Protein AF-A0A1H3P9J9-F1 (afdb_monomer_lite)

Foldseek 3Di:
DCVVVVHDPVVVVVCVVPVDDDDDDDDDDPDDLVVLVVCCVVCQPDDLVVSCVVRVHDSVVSVVSCVVQVWDDDDDPDDPPPDDRDGTDRPDDPPDD

Sequence (97 aa):
MATWFDVGVASVTRWIKNIYRKPQGLRRRKIDLDALRQDVLDYPDAYQYERAKRLGVTQNAIFLALRKLRVSYKKNTAASWDERRRTAFLPGKNQGA

Radius of gyration: 22.7 Å; chains: 1; bounding box: 45×38×65 Å

Secondary structure (DSSP, 8-state):
-HHHHT--HHHHHHHHH--SPPPPPP---S--HHHHHHHHHH-TT--HHHHHHHHT--HHHHHHHHHHTT------SS--TT---PPP-PPP-----

pLDDT: mean 76.54, std 14.98, range [32.72, 91.25]

Structure (mmCIF, N/CA/C/O backbone):
data_AF-A0A1H3P9J9-F1
#
_entry.id   AF-A0A1H3P9J9-F1
#
loop_
_atom_site.group_PDB
_atom_site.id
_atom_site.type_symbol
_atom_site.label_atom_id
_atom_site.label_alt_id
_atom_site.label_comp_id
_a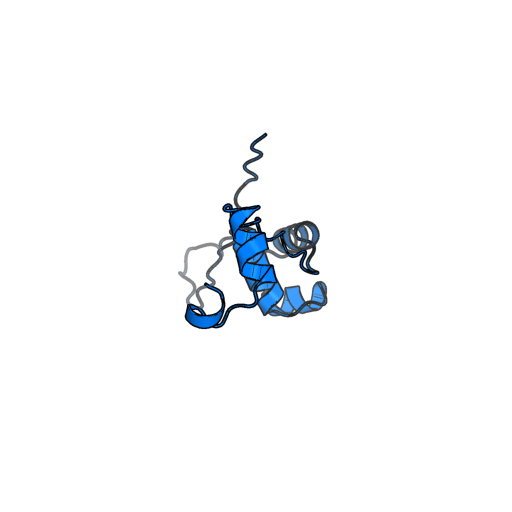tom_site.label_asym_id
_atom_site.label_entity_id
_atom_site.label_seq_id
_atom_site.pdbx_PDB_ins_code
_atom_site.Cartn_x
_atom_site.Cartn_y
_atom_site.Cartn_z
_atom_site.occupancy
_atom_site.B_iso_or_equiv
_atom_site.auth_seq_id
_atom_site.auth_comp_id
_atom_site.auth_asym_id
_atom_site.auth_atom_id
_atom_site.pdbx_PDB_model_num
ATOM 1 N N . MET A 1 1 ? 28.068 -10.643 -31.610 1.00 52.22 1 MET A N 1
ATOM 2 C CA . MET A 1 1 ? 27.584 -9.972 -30.379 1.00 52.22 1 MET A CA 1
ATOM 3 C C . MET A 1 1 ? 26.281 -10.586 -29.870 1.00 52.22 1 MET A C 1
ATOM 5 O O . MET A 1 1 ? 26.281 -11.033 -28.740 1.00 52.22 1 MET A O 1
ATOM 9 N N . ALA A 1 2 ? 25.214 -10.708 -30.670 1.00 57.19 2 ALA A N 1
ATOM 10 C CA . ALA A 1 2 ? 23.938 -11.305 -30.224 1.00 57.19 2 ALA A CA 1
ATOM 11 C C . ALA A 1 2 ? 24.020 -12.789 -29.794 1.00 57.19 2 ALA A C 1
ATOM 13 O O . ALA A 1 2 ? 23.381 -13.184 -28.827 1.00 57.19 2 ALA A O 1
ATOM 14 N N . THR A 1 3 ? 24.866 -13.587 -30.450 1.00 63.50 3 THR A N 1
ATOM 15 C CA . THR A 1 3 ? 25.081 -15.016 -30.153 1.00 63.50 3 THR A CA 1
ATOM 16 C C . THR A 1 3 ? 25.768 -15.293 -28.813 1.00 63.50 3 THR A C 1
ATOM 18 O O . THR A 1 3 ? 25.640 -16.391 -28.295 1.00 63.50 3 THR A O 1
ATOM 21 N N . TRP A 1 4 ? 26.481 -14.316 -28.242 1.00 72.25 4 TRP A N 1
ATOM 22 C CA . TRP A 1 4 ? 27.182 -14.479 -26.959 1.00 72.25 4 TRP A CA 1
ATOM 23 C C . TRP A 1 4 ? 26.283 -14.225 -25.750 1.00 72.25 4 TRP A C 1
ATOM 25 O O . TRP A 1 4 ? 26.571 -14.702 -24.660 1.00 72.25 4 TRP A O 1
ATOM 35 N N . PHE A 1 5 ? 25.210 -13.459 -25.943 1.00 75.19 5 PHE A N 1
ATOM 36 C CA . PHE A 1 5 ? 24.337 -13.010 -24.862 1.00 75.19 5 PHE A CA 1
ATOM 37 C C . PHE A 1 5 ? 22.951 -13.662 -24.896 1.00 75.19 5 PHE A C 1
ATOM 39 O O . PHE A 1 5 ? 22.155 -13.375 -24.014 1.00 75.19 5 PHE A O 1
ATOM 46 N N . ASP A 1 6 ? 22.651 -14.501 -25.895 1.00 84.44 6 ASP A N 1
ATOM 47 C CA . ASP A 1 6 ? 21.306 -15.053 -26.145 1.00 84.44 6 ASP A CA 1
ATOM 48 C C . ASP A 1 6 ? 20.208 -13.967 -26.161 1.00 84.44 6 ASP A C 1
ATOM 50 O O . ASP A 1 6 ? 19.086 -14.115 -25.682 1.00 84.44 6 ASP A O 1
ATOM 54 N N . VAL A 1 7 ? 20.562 -12.796 -26.699 1.00 85.19 7 VAL A N 1
ATOM 55 C CA . VAL A 1 7 ? 19.671 -11.642 -26.814 1.00 85.19 7 VAL A CA 1
ATOM 56 C C . VAL A 1 7 ? 19.509 -11.296 -28.289 1.00 85.19 7 VAL A C 1
ATOM 58 O O . VAL A 1 7 ? 20.486 -11.135 -29.020 1.00 85.19 7 VAL A O 1
ATOM 61 N N . GLY A 1 8 ? 18.261 -11.112 -28.727 1.00 88.88 8 GLY A N 1
ATOM 62 C CA . GLY A 1 8 ? 17.957 -10.723 -30.103 1.00 88.88 8 GLY A CA 1
ATOM 63 C C . GLY A 1 8 ? 18.653 -9.421 -30.528 1.00 88.88 8 GLY A C 1
ATOM 64 O O . GLY A 1 8 ? 18.741 -8.457 -29.763 1.00 88.88 8 GLY A O 1
ATOM 65 N N . VAL A 1 9 ? 19.093 -9.357 -31.788 1.00 87.50 9 VAL A N 1
ATOM 66 C CA . VAL A 1 9 ? 19.828 -8.214 -32.378 1.00 87.50 9 VAL A CA 1
ATOM 67 C C . VAL A 1 9 ? 19.091 -6.874 -32.183 1.00 87.50 9 VAL A C 1
ATOM 69 O O . VAL A 1 9 ? 19.706 -5.832 -31.938 1.00 87.50 9 VAL A O 1
ATOM 72 N N . ALA A 1 10 ? 17.755 -6.894 -32.213 1.00 87.69 10 ALA A N 1
ATOM 73 C CA . ALA A 1 10 ? 16.916 -5.717 -31.981 1.00 87.69 10 ALA A CA 1
ATOM 74 C C . ALA A 1 10 ? 17.040 -5.141 -30.555 1.00 87.69 10 ALA A C 1
ATOM 76 O O . ALA A 1 10 ? 16.919 -3.933 -30.354 1.00 87.69 10 ALA A O 1
ATOM 77 N N . SER A 1 11 ? 17.296 -5.979 -29.552 1.00 85.94 11 SER A N 1
ATOM 78 C CA . SER A 1 11 ? 17.490 -5.529 -28.171 1.00 85.94 11 SER A CA 1
ATOM 79 C C . SER A 1 11 ? 18.858 -4.870 -27.994 1.00 85.94 11 SER A C 1
ATOM 81 O O . SER A 1 11 ? 18.928 -3.791 -27.412 1.00 85.94 11 SER A O 1
ATOM 83 N N . VAL A 1 12 ? 19.915 -5.441 -28.587 1.00 87.25 12 VAL A N 1
ATOM 84 C CA . VAL A 1 12 ? 21.272 -4.858 -28.569 1.00 87.25 12 VAL A CA 1
ATOM 85 C C . VAL A 1 12 ? 21.281 -3.477 -29.227 1.00 87.25 12 VAL A C 1
ATOM 87 O O . VAL A 1 12 ? 21.764 -2.507 -28.649 1.00 87.25 12 VAL A O 1
ATOM 90 N N . THR A 1 13 ? 20.670 -3.351 -30.406 1.00 89.94 13 THR A N 1
ATOM 91 C CA . THR A 1 13 ? 20.561 -2.056 -31.102 1.00 89.94 13 THR A CA 1
ATOM 92 C C . THR A 1 13 ? 19.738 -1.032 -30.316 1.00 89.94 13 THR A C 1
ATOM 94 O O . THR A 1 13 ? 20.065 0.155 -30.323 1.00 89.94 13 THR A O 1
ATOM 97 N N . ARG A 1 14 ? 18.698 -1.463 -29.590 1.00 88.12 14 ARG A N 1
ATOM 98 C CA . ARG A 1 14 ? 17.898 -0.587 -28.722 1.00 88.12 14 ARG A CA 1
ATOM 99 C C . ARG A 1 14 ? 18.684 -0.105 -27.496 1.00 88.12 14 ARG A C 1
ATOM 101 O O . ARG A 1 14 ? 18.525 1.056 -27.129 1.00 88.12 14 ARG A O 1
ATOM 108 N N . TRP A 1 15 ? 19.530 -0.947 -26.902 1.00 89.44 15 TRP A N 1
ATOM 109 C CA . TRP A 1 15 ? 20.404 -0.571 -25.780 1.00 89.44 15 TRP A CA 1
ATOM 110 C C . TRP A 1 15 ? 21.519 0.385 -26.198 1.00 89.44 15 TRP A C 1
ATOM 112 O O . TRP A 1 15 ? 21.786 1.344 -25.485 1.00 89.44 15 TRP A O 1
ATOM 122 N N . ILE A 1 16 ? 22.107 0.187 -27.383 1.00 89.50 16 ILE A N 1
ATOM 123 C CA . ILE A 1 16 ? 23.092 1.129 -27.939 1.00 89.50 16 ILE A CA 1
ATOM 124 C C . ILE A 1 16 ? 22.452 2.507 -28.157 1.00 89.50 16 ILE A C 1
ATOM 126 O O . ILE A 1 16 ? 23.046 3.527 -27.824 1.00 89.50 16 ILE A O 1
ATOM 130 N N . LYS A 1 17 ? 21.221 2.551 -28.686 1.00 89.69 17 LYS A N 1
ATOM 131 C CA . LYS A 1 17 ? 20.499 3.811 -28.930 1.00 89.69 17 LYS A CA 1
ATOM 132 C C . LYS A 1 17 ? 20.043 4.519 -27.655 1.00 89.69 17 LYS A C 1
ATOM 134 O O . LYS A 1 17 ? 19.896 5.736 -27.662 1.00 89.69 17 LYS A O 1
ATOM 139 N N . ASN A 1 18 ? 19.742 3.777 -26.593 1.00 86.81 18 ASN A N 1
ATOM 140 C CA . ASN A 1 18 ? 19.343 4.353 -25.318 1.00 86.81 18 ASN A CA 1
ATOM 141 C C . ASN A 1 18 ? 19.927 3.534 -24.169 1.00 86.81 18 ASN A C 1
ATOM 143 O O . ASN A 1 18 ? 19.382 2.500 -23.778 1.00 86.81 18 ASN A O 1
ATOM 147 N N . ILE A 1 19 ? 21.037 4.046 -23.648 1.00 87.25 19 ILE A N 1
ATOM 148 C CA . ILE A 1 19 ? 21.819 3.433 -22.575 1.00 87.25 19 ILE A CA 1
ATOM 149 C C . ILE A 1 19 ? 21.114 3.623 -21.221 1.00 87.25 19 ILE A C 1
ATOM 151 O O . ILE A 1 19 ? 21.316 2.848 -20.287 1.00 87.25 19 ILE A O 1
ATOM 155 N N . TYR A 1 20 ? 20.230 4.621 -21.110 1.00 87.69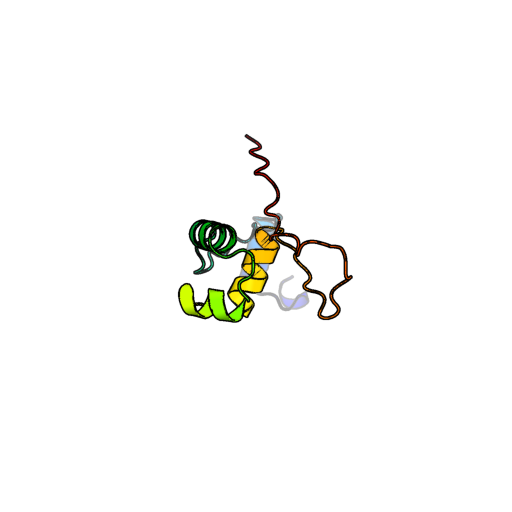 20 TYR A N 1
ATOM 156 C CA . TYR A 1 20 ? 19.484 4.882 -19.889 1.00 87.69 20 TYR A CA 1
ATOM 157 C C . TYR A 1 20 ? 18.206 4.048 -19.829 1.00 87.69 20 TYR A C 1
ATOM 159 O O . TYR A 1 20 ? 17.387 3.995 -20.752 1.00 87.69 20 TYR A O 1
ATOM 167 N N . ARG A 1 21 ? 17.989 3.421 -18.672 1.00 81.62 21 ARG A N 1
ATOM 168 C CA . ARG A 1 21 ? 16.747 2.706 -18.391 1.00 81.62 21 ARG A CA 1
ATOM 169 C C . ARG A 1 21 ? 15.572 3.686 -18.419 1.00 81.62 21 ARG A C 1
ATOM 171 O O . ARG A 1 21 ? 15.545 4.657 -17.668 1.00 81.62 21 ARG A O 1
ATOM 178 N N . LYS A 1 22 ? 14.548 3.376 -19.217 1.00 84.44 22 LYS A N 1
ATOM 179 C CA . LYS A 1 22 ? 13.285 4.125 -19.186 1.00 84.44 22 LYS A CA 1
ATOM 180 C C . LYS A 1 22 ? 12.601 3.956 -17.821 1.00 84.44 22 LYS A C 1
ATOM 182 O O . LYS A 1 22 ? 12.466 2.812 -17.369 1.00 84.44 22 LYS A O 1
ATOM 187 N N . PRO A 1 23 ? 12.137 5.041 -17.175 1.00 84.62 23 PRO A N 1
ATOM 188 C CA . PRO A 1 23 ? 11.389 4.925 -15.935 1.00 84.62 23 PRO A CA 1
ATOM 189 C C . PRO A 1 23 ? 10.087 4.171 -16.203 1.00 84.62 23 PRO A C 1
ATOM 191 O O . PRO A 1 23 ? 9.374 4.435 -17.173 1.00 84.62 23 PRO A O 1
ATOM 194 N N . GLN A 1 24 ? 9.778 3.208 -15.342 1.00 80.75 24 GLN A N 1
ATOM 195 C CA . GLN A 1 24 ? 8.488 2.542 -15.392 1.00 80.75 24 GLN A CA 1
ATOM 196 C C . GLN A 1 24 ? 7.423 3.515 -14.881 1.00 80.75 24 GLN A C 1
ATOM 198 O O . GLN A 1 24 ? 7.550 4.059 -13.785 1.00 80.75 24 GLN A O 1
ATOM 203 N N . GLY A 1 25 ? 6.379 3.740 -15.679 1.00 79.81 25 GLY A N 1
ATOM 204 C CA . GLY A 1 25 ? 5.271 4.608 -15.291 1.00 79.81 25 GLY A CA 1
ATOM 205 C C . GLY A 1 25 ? 4.559 4.122 -14.025 1.00 79.81 25 GLY A C 1
ATOM 206 O O . GLY A 1 25 ? 4.549 2.929 -13.702 1.00 79.81 25 GLY A O 1
ATOM 207 N N . LEU A 1 26 ? 3.927 5.053 -13.307 1.00 76.69 26 LEU A N 1
ATOM 208 C CA . LEU A 1 26 ? 3.189 4.732 -12.092 1.00 76.69 26 LEU A CA 1
ATOM 209 C C . LEU A 1 26 ? 1.911 3.954 -12.440 1.00 76.69 26 LEU A C 1
ATOM 211 O O . LEU A 1 26 ? 1.028 4.451 -13.140 1.00 76.69 26 LEU A O 1
ATOM 215 N N . ARG A 1 27 ? 1.779 2.727 -11.926 1.00 77.00 27 ARG A N 1
ATOM 216 C CA . ARG A 1 27 ? 0.559 1.933 -12.119 1.00 77.00 27 ARG A CA 1
ATOM 217 C C . ARG A 1 27 ? -0.582 2.525 -11.288 1.00 77.00 27 ARG A C 1
ATOM 219 O O . ARG A 1 27 ? -0.563 2.436 -10.056 1.00 77.00 27 ARG A O 1
ATOM 226 N N . ARG A 1 28 ? -1.593 3.087 -11.958 1.00 73.00 28 ARG A N 1
ATOM 227 C CA . ARG A 1 28 ? -2.837 3.541 -11.317 1.00 73.00 28 ARG A CA 1
ATOM 228 C C . ARG A 1 28 ? -3.589 2.327 -10.764 1.00 73.00 28 ARG A C 1
ATOM 230 O O . ARG A 1 28 ? -3.855 1.367 -11.485 1.00 73.00 28 ARG A O 1
ATOM 237 N N . ARG A 1 29 ? -3.865 2.333 -9.459 1.00 75.38 29 ARG A N 1
ATOM 238 C CA . ARG A 1 29 ? -4.684 1.308 -8.788 1.00 75.38 29 ARG A CA 1
ATOM 239 C C . ARG A 1 29 ? -6.124 1.818 -8.693 1.00 75.38 29 ARG A C 1
ATOM 241 O O . ARG A 1 29 ? -6.328 3.022 -8.702 1.00 75.38 29 ARG A O 1
ATOM 248 N N . LYS A 1 30 ? -7.095 0.909 -8.558 1.00 75.00 30 LYS A N 1
ATOM 249 C CA . LYS A 1 30 ? -8.540 1.219 -8.510 1.00 75.00 30 LYS A CA 1
ATOM 250 C C . LYS A 1 30 ? -9.014 1.980 -7.254 1.00 75.00 30 LYS A C 1
ATOM 252 O O . LYS A 1 30 ? -10.190 2.287 -7.163 1.00 75.00 30 LYS A O 1
ATOM 257 N N . ILE A 1 31 ? -8.143 2.225 -6.275 1.00 80.88 31 ILE A N 1
ATOM 258 C CA . ILE A 1 31 ? -8.534 2.807 -4.984 1.00 80.88 31 ILE A CA 1
ATOM 259 C C . ILE A 1 31 ? -8.376 4.319 -5.058 1.00 80.88 31 ILE A C 1
ATOM 261 O O . ILE A 1 31 ? -7.261 4.796 -5.288 1.00 80.88 31 ILE A O 1
ATOM 265 N N . ASP A 1 32 ? -9.463 5.036 -4.803 1.00 84.94 32 ASP A N 1
ATOM 266 C CA . ASP A 1 32 ? -9.416 6.464 -4.529 1.00 84.94 32 ASP A CA 1
ATOM 267 C C . ASP A 1 32 ? -8.857 6.707 -3.115 1.00 84.94 32 ASP A C 1
ATOM 269 O O . ASP A 1 32 ? -9.368 6.195 -2.116 1.00 84.94 32 ASP A O 1
ATOM 273 N N . LEU A 1 33 ? -7.746 7.443 -3.044 1.00 83.44 33 LEU A N 1
ATOM 274 C CA . LEU A 1 33 ? -7.068 7.745 -1.785 1.00 83.44 33 LEU A CA 1
ATOM 275 C C . LEU A 1 33 ? -7.829 8.787 -0.967 1.00 83.44 33 LEU A C 1
ATOM 277 O O . LEU A 1 33 ? -7.712 8.770 0.258 1.00 83.44 33 LEU A O 1
ATOM 281 N N . ASP A 1 34 ? -8.584 9.670 -1.615 1.00 86.06 34 ASP A N 1
ATOM 282 C CA . ASP A 1 34 ? -9.302 10.739 -0.927 1.00 86.06 34 ASP A CA 1
ATOM 283 C C . ASP A 1 34 ? -10.584 10.202 -0.288 1.00 86.06 34 ASP A C 1
ATOM 285 O O . ASP A 1 34 ? -10.817 10.453 0.895 1.00 86.06 34 ASP A O 1
ATOM 289 N N . ALA A 1 35 ? -11.311 9.320 -0.984 1.00 86.88 35 ALA A N 1
ATOM 290 C CA . ALA A 1 35 ? -12.408 8.554 -0.390 1.00 86.88 35 ALA A CA 1
ATOM 291 C C . ALA A 1 35 ? -11.958 7.731 0.836 1.00 86.88 35 ALA A C 1
ATOM 293 O O . ALA A 1 35 ? -12.640 7.706 1.861 1.00 86.88 35 ALA A O 1
ATOM 294 N N . LEU A 1 36 ? -10.778 7.095 0.774 1.00 88.31 36 LEU A N 1
ATOM 295 C CA . LEU A 1 36 ? -10.233 6.355 1.918 1.00 88.31 36 LEU A CA 1
ATOM 296 C C . LEU A 1 36 ? -9.854 7.280 3.084 1.00 88.31 36 LEU A C 1
ATOM 298 O O . LEU A 1 36 ? -10.029 6.898 4.238 1.00 88.31 36 LEU A O 1
ATOM 302 N N . ARG A 1 37 ? -9.329 8.482 2.814 1.00 86.75 37 ARG A N 1
ATOM 303 C CA . ARG A 1 37 ? -9.027 9.461 3.872 1.00 86.75 37 ARG A CA 1
ATOM 304 C C . ARG A 1 37 ? -10.287 9.887 4.610 1.00 86.75 37 ARG A C 1
ATOM 306 O O . ARG A 1 37 ? -10.255 9.925 5.837 1.00 86.75 37 ARG A O 1
ATOM 313 N N . GLN A 1 38 ? -11.364 10.164 3.879 1.00 88.00 38 GLN A N 1
ATOM 314 C CA . GLN A 1 38 ? -12.635 10.547 4.482 1.00 88.00 38 GLN A CA 1
ATOM 315 C C . GLN A 1 38 ? -13.191 9.419 5.364 1.00 88.00 38 GLN A C 1
ATOM 317 O O . GLN A 1 38 ? -13.488 9.656 6.528 1.00 88.00 38 GLN A O 1
ATOM 322 N N . ASP A 1 39 ? -13.187 8.167 4.890 1.00 88.56 39 ASP A N 1
ATOM 323 C CA . ASP A 1 39 ? -13.627 7.017 5.701 1.00 88.56 39 ASP A CA 1
ATOM 324 C C . ASP A 1 39 ? -12.758 6.805 6.963 1.00 88.56 39 ASP A C 1
ATOM 326 O O . ASP A 1 39 ? -13.254 6.364 8.004 1.00 88.56 39 ASP A O 1
ATOM 330 N N . VAL A 1 40 ? -11.460 7.136 6.919 1.00 85.50 40 VAL A N 1
ATOM 331 C CA . VAL A 1 40 ? -10.582 7.110 8.107 1.00 85.50 40 VAL A CA 1
ATOM 332 C C . VAL A 1 40 ? -10.929 8.212 9.108 1.00 85.50 40 VAL A C 1
ATOM 334 O O . VAL A 1 40 ? -10.854 7.948 10.307 1.00 85.50 40 VAL A O 1
ATOM 337 N N . LEU A 1 41 ? -11.336 9.396 8.644 1.00 84.62 41 LEU A N 1
ATOM 338 C CA . LEU A 1 41 ? -11.798 10.488 9.507 1.00 84.62 41 LEU A CA 1
ATOM 339 C C . LEU A 1 41 ? -13.160 10.188 10.136 1.00 84.62 41 LEU A C 1
ATOM 341 O O . LEU A 1 41 ? -13.317 10.361 11.342 1.00 84.62 41 LEU A O 1
ATOM 345 N N . ASP A 1 42 ? -14.111 9.708 9.337 1.00 87.25 42 ASP A N 1
ATOM 346 C CA . ASP A 1 42 ? -15.478 9.432 9.784 1.00 87.25 42 ASP A CA 1
ATOM 347 C C . ASP A 1 42 ? -15.517 8.245 10.758 1.00 87.25 42 ASP A C 1
ATOM 349 O O . ASP A 1 42 ? -16.264 8.238 11.735 1.00 87.25 42 ASP A O 1
ATOM 353 N N . TYR A 1 43 ? -14.680 7.232 10.514 1.00 85.38 43 TYR A N 1
ATOM 354 C CA . TYR A 1 43 ? -14.642 6.011 11.311 1.00 85.38 43 TYR A CA 1
ATOM 355 C C . TYR A 1 43 ? -13.218 5.669 11.728 1.00 85.38 43 TYR A C 1
ATOM 357 O O . TYR A 1 43 ? -12.652 4.705 11.214 1.00 85.38 43 TYR A O 1
ATOM 365 N N . PRO A 1 44 ? -12.610 6.385 12.682 1.00 79.75 44 PRO A N 1
ATOM 366 C CA . PRO A 1 44 ? -11.217 6.155 13.064 1.00 79.75 44 PRO A CA 1
ATOM 367 C C . PRO A 1 44 ? -10.978 4.758 13.651 1.00 79.75 44 PRO A C 1
ATOM 369 O O . PRO A 1 44 ? -9.898 4.194 13.483 1.00 79.75 44 PRO A O 1
ATOM 372 N N . ASP A 1 45 ? -11.998 4.166 14.276 1.00 78.56 45 ASP A N 1
ATOM 373 C CA . ASP A 1 45 ? -11.909 2.866 14.946 1.00 78.56 45 ASP A CA 1
ATOM 374 C C . ASP A 1 45 ? -12.358 1.684 14.054 1.00 78.56 45 ASP A C 1
ATOM 376 O O . ASP A 1 45 ? -12.326 0.536 14.493 1.00 78.56 45 ASP A O 1
ATOM 380 N N . ALA A 1 46 ? -12.748 1.912 12.792 1.00 85.50 46 ALA A N 1
ATOM 381 C CA . ALA A 1 46 ? -13.181 0.828 11.900 1.00 85.50 46 ALA A CA 1
ATOM 382 C C . ALA A 1 46 ? -12.021 -0.082 11.457 1.00 85.50 46 ALA A C 1
ATOM 384 O O . ALA A 1 46 ? -10.917 0.381 11.126 1.00 85.50 46 ALA A O 1
ATOM 385 N N . TYR A 1 47 ? -12.289 -1.388 11.395 1.00 85.56 47 TYR A N 1
ATOM 386 C CA . TYR A 1 47 ? -11.336 -2.394 10.927 1.00 85.56 47 TYR A CA 1
ATOM 387 C C . TYR A 1 47 ? -11.185 -2.376 9.402 1.00 85.56 47 TYR A C 1
ATOM 389 O O . TYR A 1 47 ? -12.097 -2.024 8.661 1.00 85.56 47 TYR A O 1
ATOM 397 N N . GLN A 1 48 ? -10.035 -2.838 8.900 1.00 88.19 48 GLN A N 1
ATOM 398 C CA . GLN A 1 48 ? -9.741 -2.849 7.459 1.00 88.19 48 GLN A CA 1
ATOM 399 C C . GLN A 1 48 ? -10.781 -3.615 6.626 1.00 88.19 48 GLN A C 1
ATOM 401 O O . GLN A 1 48 ? -11.062 -3.212 5.502 1.00 88.19 48 GLN A O 1
ATOM 406 N N . TYR A 1 49 ? -11.348 -4.703 7.158 1.00 88.75 49 TYR A N 1
ATOM 407 C CA . TYR A 1 49 ? -12.361 -5.492 6.452 1.00 88.75 49 TYR A CA 1
ATOM 408 C C . TYR A 1 49 ? -13.717 -4.765 6.366 1.00 88.75 49 TYR A C 1
ATOM 410 O O . TYR A 1 49 ? -14.418 -4.889 5.365 1.00 88.75 49 TYR A O 1
ATOM 418 N N . GLU A 1 50 ? -14.068 -3.951 7.366 1.00 90.44 50 GLU A N 1
ATOM 419 C CA . GLU A 1 50 ? -15.289 -3.132 7.360 1.00 90.44 50 GLU A CA 1
ATOM 420 C C . GLU A 1 50 ? -15.173 -2.013 6.326 1.00 90.44 50 GLU A C 1
ATOM 422 O O . GLU A 1 50 ? -16.063 -1.826 5.497 1.00 90.44 50 GLU A O 1
ATOM 427 N N . ARG A 1 51 ? -14.020 -1.332 6.304 1.00 90.25 51 ARG A N 1
ATOM 428 C CA . ARG A 1 51 ? -13.696 -0.318 5.290 1.00 90.25 51 ARG A CA 1
ATOM 429 C C . ARG A 1 51 ? -13.713 -0.907 3.880 1.00 90.25 51 ARG A C 1
ATOM 431 O O . ARG A 1 51 ? -14.202 -0.284 2.944 1.00 90.25 51 ARG A O 1
ATOM 438 N N . ALA A 1 52 ? -13.219 -2.137 3.735 1.00 90.25 52 ALA A N 1
ATOM 439 C CA . ALA A 1 52 ? -13.193 -2.875 2.472 1.00 90.25 52 ALA A CA 1
ATOM 440 C C . ALA A 1 52 ? -14.602 -3.142 1.953 1.00 90.25 52 ALA A C 1
ATOM 442 O O . ALA A 1 52 ? -14.869 -2.919 0.773 1.00 90.25 52 ALA A O 1
ATOM 443 N N . LYS A 1 53 ? -15.516 -3.524 2.849 1.00 91.25 53 LYS A N 1
ATOM 444 C CA . LYS A 1 53 ? -16.929 -3.716 2.523 1.00 91.25 53 LYS A CA 1
ATOM 445 C C . LYS A 1 53 ? -17.600 -2.415 2.067 1.00 91.25 53 LYS A C 1
ATOM 447 O O . LYS A 1 53 ? -18.353 -2.449 1.103 1.00 91.25 53 LYS A O 1
ATOM 452 N N . ARG A 1 54 ? -17.300 -1.278 2.708 1.00 89.44 54 ARG A N 1
ATOM 453 C CA . ARG A 1 54 ? -17.856 0.043 2.339 1.00 89.44 54 ARG A CA 1
ATOM 454 C C . ARG A 1 54 ? -17.352 0.545 0.989 1.00 89.44 54 ARG A C 1
ATOM 456 O O . ARG A 1 54 ? -18.132 1.034 0.185 1.00 89.44 54 ARG A O 1
ATOM 463 N N . LEU A 1 55 ? -16.050 0.404 0.747 1.00 86.50 55 LEU A N 1
ATOM 464 C CA . LEU A 1 55 ? -15.389 0.884 -0.468 1.00 86.50 55 LEU A CA 1
ATOM 465 C C . LEU A 1 55 ? -15.433 -0.136 -1.623 1.00 86.50 55 LEU A C 1
ATOM 467 O O . LEU A 1 55 ? -14.912 0.144 -2.699 1.00 86.50 55 LEU A O 1
ATOM 471 N N . GLY A 1 56 ? -16.011 -1.325 -1.415 1.00 88.75 56 GLY A N 1
ATOM 472 C CA . GLY A 1 56 ? -16.109 -2.378 -2.433 1.00 88.75 56 GLY A CA 1
ATOM 473 C C . GLY A 1 56 ? -14.752 -2.936 -2.884 1.00 88.75 56 GLY A C 1
ATOM 474 O O . GLY A 1 56 ? -14.596 -3.359 -4.029 1.00 88.75 56 GLY A O 1
ATOM 475 N N . VAL A 1 57 ? -13.742 -2.912 -2.011 1.00 89.06 57 VAL A N 1
ATOM 476 C CA . VAL A 1 57 ? -12.364 -3.330 -2.319 1.00 89.06 57 VAL A CA 1
ATOM 477 C C . VAL A 1 57 ? -11.924 -4.493 -1.441 1.00 89.06 57 VAL A C 1
ATOM 479 O O . VAL A 1 57 ? -12.504 -4.771 -0.401 1.00 89.06 57 VAL A O 1
ATOM 482 N N . THR A 1 58 ? -10.850 -5.178 -1.832 1.00 89.81 58 THR A N 1
ATOM 483 C CA . THR A 1 58 ? -10.243 -6.211 -0.976 1.00 89.81 58 THR A CA 1
ATOM 484 C C . THR A 1 58 ? -9.532 -5.595 0.236 1.00 89.81 58 THR A C 1
ATOM 486 O O . THR A 1 58 ? -8.971 -4.498 0.156 1.00 89.81 58 THR A O 1
ATOM 489 N N . GLN A 1 59 ? -9.463 -6.336 1.344 1.00 90.69 59 GLN A N 1
ATOM 490 C CA . GLN A 1 59 ? -8.761 -5.909 2.562 1.00 90.69 59 GLN A CA 1
ATOM 491 C C . GLN A 1 59 ? -7.283 -5.555 2.306 1.00 90.69 59 GLN A C 1
ATOM 493 O O . GLN A 1 59 ? -6.791 -4.536 2.791 1.00 90.69 59 GLN A O 1
ATOM 498 N N . ASN A 1 60 ? -6.574 -6.352 1.497 1.00 89.88 60 ASN A N 1
ATOM 499 C CA . ASN A 1 60 ? -5.164 -6.103 1.172 1.00 89.88 60 ASN A CA 1
ATOM 500 C C . ASN A 1 60 ? -4.971 -4.781 0.403 1.00 89.88 60 ASN A C 1
ATOM 502 O O . ASN A 1 60 ? -3.988 -4.064 0.596 1.00 89.88 60 ASN A O 1
ATOM 506 N N . ALA A 1 61 ? -5.938 -4.417 -0.443 1.00 88.94 61 ALA A N 1
ATOM 507 C CA . ALA A 1 61 ? -5.941 -3.131 -1.130 1.00 88.94 61 ALA A CA 1
ATOM 508 C C . ALA A 1 61 ? -5.944 -1.964 -0.127 1.00 88.94 61 ALA A C 1
ATOM 510 O O . ALA A 1 61 ? -5.146 -1.034 -0.273 1.00 88.94 61 ALA A O 1
ATOM 511 N N . ILE A 1 62 ? -6.773 -2.053 0.917 1.00 89.81 62 ILE A N 1
ATOM 512 C CA . ILE A 1 62 ? -6.842 -1.054 1.990 1.00 89.81 62 ILE A CA 1
ATOM 513 C C . ILE A 1 62 ? -5.560 -1.016 2.802 1.00 89.81 62 ILE A C 1
ATOM 515 O O . ILE A 1 62 ? -5.036 0.069 3.029 1.00 89.81 62 ILE A O 1
ATOM 519 N N . PHE A 1 63 ? -5.001 -2.165 3.181 1.00 87.69 63 PHE A N 1
ATOM 520 C CA . PHE A 1 63 ? -3.718 -2.209 3.886 1.00 87.69 63 PHE A CA 1
ATOM 521 C C . PHE A 1 63 ? -2.617 -1.462 3.114 1.00 87.69 63 PHE A C 1
ATOM 523 O O . PHE A 1 63 ? -1.929 -0.597 3.662 1.00 87.69 63 PHE A O 1
ATOM 530 N N . LEU A 1 64 ? -2.489 -1.731 1.810 1.00 89.00 64 LEU A N 1
ATOM 531 C CA . LEU A 1 64 ? -1.516 -1.053 0.952 1.00 89.00 64 LEU A CA 1
ATOM 532 C C . LEU A 1 64 ? -1.804 0.449 0.812 1.00 89.00 64 LEU A C 1
ATOM 534 O O . LEU A 1 64 ? -0.864 1.238 0.718 1.00 89.00 64 LEU A O 1
ATOM 538 N N . ALA A 1 65 ? -3.076 0.849 0.781 1.00 88.50 65 ALA A N 1
ATOM 539 C CA . ALA A 1 65 ? -3.477 2.248 0.689 1.00 88.50 65 ALA A CA 1
ATOM 540 C C . ALA A 1 65 ? -3.226 3.013 2.001 1.00 88.50 65 ALA A C 1
ATOM 542 O O . ALA A 1 65 ? -2.622 4.082 1.965 1.00 88.50 65 ALA A O 1
ATOM 543 N N . LEU A 1 66 ? -3.551 2.436 3.161 1.00 87.69 66 LEU A N 1
ATOM 544 C CA . LEU A 1 66 ? -3.234 3.003 4.478 1.00 87.69 66 LEU A CA 1
ATOM 545 C C . LEU A 1 66 ? -1.723 3.179 4.669 1.00 87.69 66 LEU A C 1
ATOM 547 O O . LEU A 1 66 ? -1.277 4.210 5.169 1.00 87.69 66 LEU A O 1
ATOM 551 N N . ARG A 1 67 ? -0.916 2.226 4.178 1.00 86.75 67 ARG A N 1
ATOM 552 C CA . ARG A 1 67 ? 0.551 2.336 4.206 1.00 86.75 67 ARG A CA 1
ATOM 553 C C . ARG A 1 67 ? 1.069 3.496 3.353 1.00 86.75 67 ARG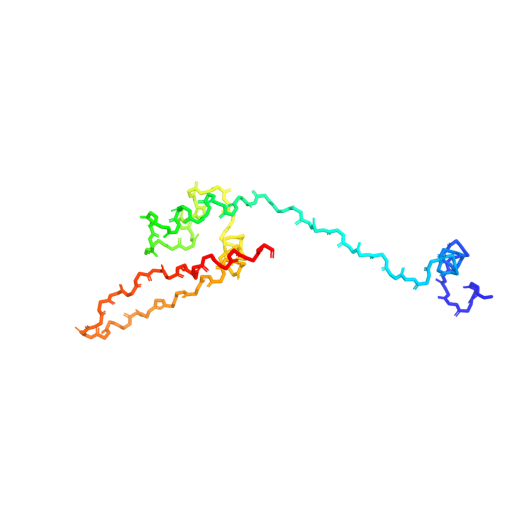 A C 1
ATOM 555 O O . ARG A 1 67 ? 2.030 4.151 3.744 1.00 86.75 67 ARG A O 1
ATOM 562 N N . LYS A 1 68 ? 0.422 3.791 2.218 1.00 85.25 68 LYS A N 1
ATOM 563 C CA . LYS A 1 68 ? 0.720 4.993 1.413 1.00 85.25 68 LYS A CA 1
ATOM 564 C C . LYS A 1 68 ? 0.329 6.280 2.135 1.00 85.25 68 LYS A C 1
ATOM 566 O O . LYS A 1 68 ? 1.049 7.265 2.030 1.00 85.25 68 LYS A O 1
ATOM 571 N N . LEU A 1 69 ? -0.782 6.256 2.869 1.00 83.50 69 LEU A N 1
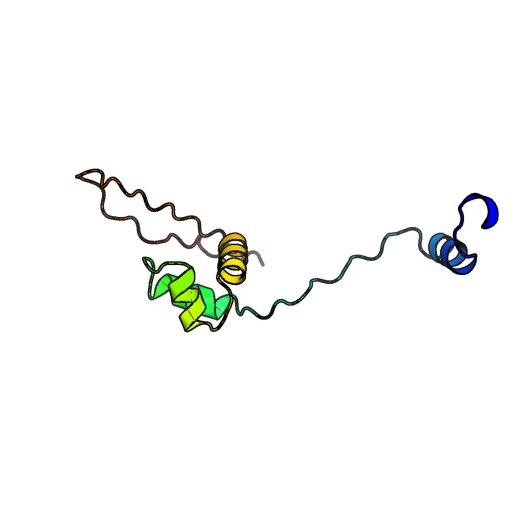ATOM 572 C CA . LEU A 1 69 ? -1.253 7.371 3.692 1.00 83.50 69 LEU A CA 1
ATOM 573 C C . LEU A 1 69 ? -0.458 7.539 5.000 1.00 83.50 69 LEU A C 1
ATOM 575 O O . LEU A 1 69 ? -0.717 8.483 5.738 1.00 83.50 69 LEU A O 1
ATOM 579 N N . ARG A 1 70 ? 0.511 6.650 5.279 1.00 82.31 70 ARG A N 1
ATOM 580 C CA . ARG A 1 70 ? 1.304 6.611 6.520 1.00 82.31 70 ARG A CA 1
ATOM 581 C C . ARG A 1 70 ? 0.436 6.565 7.789 1.00 82.31 70 ARG A C 1
ATOM 583 O O . ARG A 1 70 ? 0.834 7.072 8.830 1.00 82.31 70 ARG A O 1
ATOM 590 N N . VAL A 1 71 ? -0.731 5.927 7.703 1.00 78.25 71 VAL A N 1
ATOM 591 C CA . VAL A 1 71 ? -1.620 5.709 8.850 1.00 78.25 71 VAL A CA 1
ATOM 592 C C . VAL A 1 71 ? -1.205 4.417 9.532 1.00 78.25 71 VAL A C 1
ATOM 594 O O . VAL A 1 71 ? -1.410 3.328 8.992 1.00 78.25 71 VAL A O 1
ATOM 597 N N . SER A 1 72 ? -0.607 4.526 10.713 1.00 70.50 72 SER A N 1
ATOM 598 C CA . SER A 1 72 ? -0.304 3.385 11.572 1.00 70.50 72 SER A CA 1
ATOM 599 C C . SER A 1 72 ? -1.077 3.517 12.878 1.00 70.50 72 SER A C 1
ATOM 601 O O . SER A 1 72 ? -0.842 4.415 13.680 1.00 70.50 72 SER A O 1
ATOM 603 N N . TYR A 1 73 ? -2.010 2.594 13.105 1.00 71.12 73 TYR A N 1
ATOM 604 C CA . TYR A 1 73 ? -2.675 2.451 14.392 1.00 71.12 73 TYR A CA 1
ATOM 605 C C . TYR A 1 73 ? -2.664 0.984 14.804 1.00 71.12 73 TYR A C 1
ATOM 607 O O . TYR A 1 73 ? -3.236 0.128 14.126 1.00 71.12 73 TYR A O 1
ATOM 615 N N . LYS A 1 74 ? -1.965 0.690 15.901 1.00 66.12 74 LYS A N 1
ATOM 616 C CA . LYS A 1 74 ? -1.936 -0.637 16.508 1.00 66.12 74 LYS A CA 1
ATOM 617 C C . LYS A 1 74 ? -2.976 -0.664 17.622 1.00 66.12 74 LYS A C 1
ATOM 619 O O . LYS A 1 74 ? -2.796 -0.009 18.644 1.00 66.12 74 LYS A O 1
ATOM 624 N N . LYS A 1 75 ? -4.043 -1.437 17.426 1.00 64.19 75 LYS A N 1
ATOM 625 C CA . LYS A 1 75 ? -4.981 -1.759 18.504 1.00 64.19 75 LYS A CA 1
ATOM 626 C C . LYS A 1 75 ? -4.343 -2.803 19.420 1.00 64.19 75 LYS A C 1
ATOM 628 O O . LYS A 1 75 ? -3.939 -3.859 18.940 1.00 64.19 75 LYS A O 1
ATOM 633 N N . ASN A 1 76 ? -4.253 -2.510 20.714 1.00 61.53 76 ASN A N 1
ATOM 634 C CA . ASN A 1 76 ? -3.875 -3.486 21.735 1.00 61.53 76 ASN A CA 1
ATOM 635 C C . ASN A 1 76 ? -5.157 -4.077 22.341 1.00 61.53 76 ASN A C 1
ATOM 637 O O . ASN A 1 76 ? -6.096 -3.341 22.633 1.00 61.53 76 ASN A O 1
ATOM 641 N N . THR A 1 77 ? -5.210 -5.399 22.496 1.00 60.38 77 THR A N 1
ATOM 642 C CA . THR A 1 77 ? -6.353 -6.116 23.090 1.00 60.38 77 THR A CA 1
ATOM 643 C C . THR A 1 77 ? -6.406 -5.975 24.612 1.00 60.38 77 THR A C 1
ATOM 645 O O . THR A 1 77 ? -7.488 -6.025 25.188 1.00 60.38 77 THR A O 1
ATOM 648 N N . ALA A 1 78 ? -5.261 -5.744 25.260 1.00 59.25 78 ALA A N 1
ATOM 649 C CA . ALA A 1 78 ? -5.188 -5.363 26.664 1.00 59.25 78 ALA A CA 1
ATOM 650 C C . ALA A 1 78 ? -5.396 -3.847 26.787 1.00 59.25 78 ALA A C 1
ATOM 652 O O . ALA A 1 78 ? -4.566 -3.059 26.326 1.00 59.25 78 ALA A O 1
ATOM 653 N N . ALA A 1 79 ? -6.515 -3.435 27.380 1.00 51.34 79 ALA A N 1
ATOM 654 C CA . ALA A 1 79 ? -6.723 -2.046 27.757 1.00 51.34 79 ALA A CA 1
ATOM 655 C C . ALA A 1 79 ? -5.804 -1.722 28.945 1.00 51.34 79 ALA A C 1
ATOM 657 O O . ALA A 1 79 ? -5.979 -2.273 30.029 1.00 51.34 79 ALA A O 1
ATOM 658 N N . SER A 1 80 ? -4.822 -0.839 28.743 1.00 55.16 80 SER A N 1
ATOM 659 C CA . SER A 1 80 ? -4.235 -0.092 29.858 1.00 55.16 80 SER A CA 1
ATOM 660 C C . SER A 1 80 ? -5.367 0.731 30.468 1.00 55.16 80 SER A C 1
ATOM 662 O O . SER A 1 80 ? -6.052 1.451 29.741 1.00 55.16 80 SER A O 1
ATOM 664 N N . TRP A 1 81 ? -5.595 0.560 31.768 1.00 50.12 81 TRP A N 1
ATOM 665 C CA . TRP A 1 81 ? -6.766 1.042 32.511 1.00 50.12 81 TRP A CA 1
ATOM 666 C C . TRP A 1 81 ? -6.962 2.571 32.452 1.00 50.12 81 TRP A C 1
ATOM 668 O O . TRP A 1 81 ? -8.047 3.049 32.759 1.00 50.12 81 TRP A O 1
ATOM 678 N N . ASP A 1 82 ? -5.964 3.319 31.971 1.00 51.66 82 ASP A N 1
ATOM 679 C CA . ASP A 1 82 ? -5.957 4.785 31.999 1.00 51.66 82 ASP A CA 1
ATOM 680 C C . ASP A 1 82 ? -5.848 5.470 30.621 1.00 51.66 82 ASP A C 1
ATOM 682 O O . ASP A 1 82 ? -6.018 6.681 30.504 1.00 51.66 82 ASP A O 1
ATOM 686 N N . GLU A 1 83 ? -5.603 4.740 29.525 1.00 54.78 83 GLU A N 1
ATOM 687 C CA . GLU A 1 83 ? -5.302 5.400 28.248 1.00 54.78 83 GLU A CA 1
ATOM 688 C C . GLU A 1 83 ? -6.497 5.384 27.287 1.00 54.78 83 GLU A C 1
ATOM 690 O O . GLU A 1 83 ? -6.842 4.363 26.684 1.00 54.78 83 GLU A O 1
ATOM 695 N N . ARG A 1 84 ? -7.136 6.554 27.126 1.00 55.28 84 ARG A N 1
ATOM 696 C CA . ARG A 1 84 ? -8.138 6.831 26.078 1.00 55.28 84 ARG A CA 1
ATOM 697 C C . ARG A 1 84 ? -7.679 6.185 24.766 1.00 55.28 84 ARG A C 1
ATOM 699 O O . ARG A 1 84 ? -6.575 6.469 24.300 1.00 55.28 84 ARG A O 1
ATOM 706 N N . ARG A 1 85 ? -8.520 5.334 24.156 1.00 55.44 85 ARG A N 1
ATOM 707 C CA . ARG A 1 85 ? -8.236 4.716 22.847 1.00 55.44 85 ARG A CA 1
ATOM 708 C C . ARG A 1 85 ? -7.836 5.821 21.867 1.00 55.44 85 ARG A C 1
ATOM 710 O O . ARG A 1 85 ? -8.674 6.632 21.484 1.00 55.44 85 ARG A O 1
ATOM 717 N N . ARG A 1 86 ? -6.546 5.896 21.514 1.00 56.56 86 ARG A N 1
ATOM 718 C CA . ARG A 1 86 ? -6.043 6.939 20.609 1.00 56.56 86 ARG A CA 1
ATOM 719 C C . ARG A 1 86 ? -6.739 6.797 19.255 1.00 56.56 86 ARG A C 1
ATOM 721 O O . ARG A 1 86 ? -6.725 5.718 18.672 1.00 56.56 86 ARG A O 1
ATOM 728 N N . THR A 1 87 ? -7.340 7.878 18.775 1.00 58.47 87 THR A N 1
ATOM 729 C CA . THR A 1 87 ? -7.944 7.981 17.442 1.00 58.47 87 THR A CA 1
ATOM 730 C C . THR A 1 87 ? -6.881 7.743 16.366 1.00 58.47 87 THR A C 1
ATOM 732 O O . THR A 1 87 ? -5.722 8.123 16.552 1.00 58.47 87 THR A O 1
ATOM 735 N N . ALA A 1 88 ? -7.249 7.119 15.241 1.00 62.94 88 ALA A N 1
ATOM 736 C CA . ALA A 1 88 ? -6.344 6.941 14.109 1.00 62.94 88 ALA A CA 1
ATOM 737 C C . ALA A 1 88 ? -5.723 8.291 13.696 1.00 62.94 88 ALA A C 1
ATOM 739 O O . ALA A 1 88 ? -6.428 9.220 13.309 1.00 62.94 88 ALA A O 1
ATOM 740 N N . PHE A 1 89 ? -4.398 8.401 13.803 1.00 62.44 89 PHE A N 1
ATOM 741 C CA . PHE A 1 89 ? -3.663 9.612 13.453 1.00 62.44 89 PHE A CA 1
ATOM 742 C C . PHE A 1 89 ? -3.416 9.638 11.943 1.00 62.44 89 PHE A C 1
ATOM 744 O O . PHE A 1 89 ? -2.707 8.784 11.403 1.00 62.44 89 PHE A O 1
ATOM 751 N N . LEU A 1 90 ? -3.999 10.620 11.255 1.00 61.81 90 LEU A N 1
ATOM 752 C CA . LEU A 1 90 ? -3.581 10.975 9.904 1.00 61.81 90 LEU A CA 1
ATOM 753 C C . LEU A 1 90 ? -2.404 11.953 10.024 1.00 61.81 90 LEU A C 1
ATOM 755 O O . LEU A 1 90 ? -2.597 13.035 10.581 1.00 61.81 90 LEU A O 1
ATOM 759 N N . PRO A 1 91 ? -1.198 11.628 9.520 1.00 60.12 91 PRO A N 1
ATOM 760 C CA . PRO A 1 91 ? -0.126 12.611 9.478 1.00 60.12 91 PRO A CA 1
ATOM 761 C C . PRO A 1 91 ? -0.582 13.813 8.645 1.00 60.12 91 PRO A C 1
ATOM 763 O O . PRO A 1 91 ? -1.067 13.652 7.520 1.00 60.12 91 PRO A O 1
ATOM 766 N N . GLY A 1 92 ? -0.461 15.008 9.230 1.00 53.66 92 GLY A N 1
ATOM 767 C CA . GLY A 1 92 ? -0.839 16.267 8.596 1.00 53.66 92 GLY A CA 1
ATOM 768 C C . GLY A 1 92 ? -0.206 16.401 7.212 1.00 53.66 92 GLY A C 1
ATOM 769 O O . GLY A 1 92 ? 0.933 15.983 6.994 1.00 53.66 92 GLY A O 1
ATOM 770 N N . LYS A 1 93 ? -0.972 16.940 6.255 1.00 48.16 93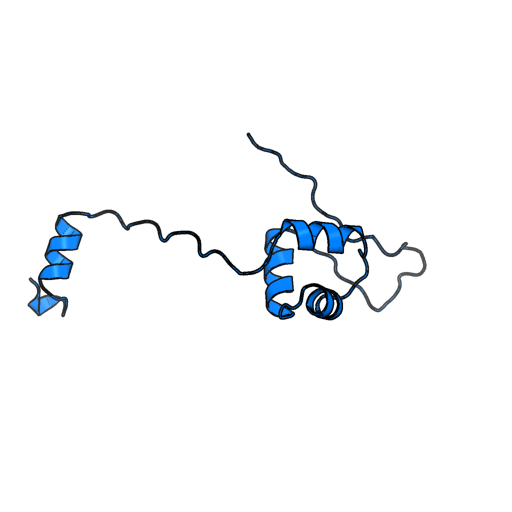 LYS A N 1
ATOM 771 C CA . LYS A 1 93 ? -0.505 17.181 4.886 1.00 48.16 93 LYS A CA 1
ATOM 772 C C . LYS A 1 93 ? 0.788 18.010 4.927 1.00 48.16 93 LYS A C 1
ATOM 774 O O . LYS A 1 93 ? 0.721 19.215 5.136 1.00 48.16 93 LYS A O 1
ATOM 779 N N . ASN A 1 94 ? 1.934 17.402 4.627 1.00 45.03 94 ASN A N 1
ATOM 780 C CA . ASN A 1 94 ? 3.074 18.157 4.111 1.00 45.03 94 ASN A CA 1
ATOM 781 C C . ASN A 1 94 ? 2.716 18.560 2.676 1.00 45.03 94 ASN A C 1
ATOM 783 O O . ASN A 1 94 ? 2.960 17.809 1.731 1.00 45.03 94 ASN A O 1
ATOM 787 N N . GLN A 1 95 ? 2.046 19.705 2.533 1.00 37.66 95 GLN A N 1
ATOM 788 C CA . GLN A 1 95 ? 1.882 20.389 1.254 1.00 37.66 95 GLN A CA 1
ATOM 789 C C . 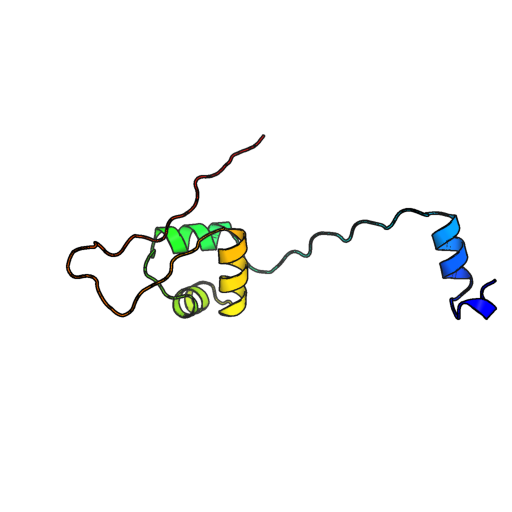GLN A 1 95 ? 3.243 20.994 0.895 1.00 37.66 95 GLN A C 1
ATOM 791 O O . GLN A 1 95 ? 3.533 22.133 1.239 1.00 37.66 95 GLN A O 1
ATOM 796 N N . GLY A 1 96 ? 4.118 20.185 0.300 1.00 37.09 96 GLY A N 1
ATOM 797 C CA . GLY A 1 96 ? 5.300 20.683 -0.395 1.00 37.09 96 GLY A CA 1
ATOM 798 C C . GLY A 1 96 ? 4.882 21.082 -1.802 1.00 37.09 96 GLY A C 1
ATOM 799 O O . GLY A 1 96 ? 4.560 20.198 -2.599 1.00 37.09 96 GLY A O 1
ATOM 800 N N . ALA A 1 97 ? 4.803 22.393 -2.031 1.00 32.72 97 ALA A N 1
ATOM 801 C CA . ALA A 1 97 ? 4.855 22.999 -3.356 1.00 32.72 97 ALA A CA 1
ATOM 802 C C . ALA A 1 97 ? 6.229 22.755 -3.999 1.00 32.72 97 ALA A C 1
ATOM 804 O O . ALA A 1 97 ? 7.215 22.628 -3.233 1.00 32.72 97 ALA A O 1
#